Protein AF-X1MR10-F1 (afdb_monomer_lite)

Organism: NCBI:txid412755

pLDDT: mean 91.58, std 6.05, range [58.53, 97.0]

Secondary structure (DSSP, 8-state):
-HHHHHHHHHHHTT--B-TTSBBSSGGGG-SSPPPHHHHHHHHHSSS-SS--TTPPPGGGBTT-HHHHHHHHHGGGGGS-HHHHHHHTTPPTT--EEEEEEE---TT-SSPPEEEEEEE---

Structure (mmCIF, N/CA/C/O backbone):
data_AF-X1MR10-F1
#
_entry.id   AF-X1MR10-F1
#
loop_
_atom_site.group_PDB
_atom_site.id
_atom_site.type_symbol
_atom_site.label_atom_id
_atom_site.label_alt_id
_atom_site.label_comp_id
_atom_site.label_asym_id
_atom_site.label_entity_id
_atom_site.label_seq_id
_atom_site.pdbx_PDB_ins_code
_atom_site.Cartn_x
_atom_site.Cartn_y
_atom_site.Cartn_z
_atom_site.occupancy
_atom_site.B_iso_or_equiv
_atom_site.auth_seq_id
_atom_site.auth_comp_id
_atom_site.auth_asym_id
_atom_site.auth_atom_id
_atom_site.pdbx_PDB_model_num
ATOM 1 N N . LEU A 1 1 ? 10.506 -18.224 -5.708 1.00 69.88 1 LEU A N 1
ATOM 2 C CA . LEU A 1 1 ? 10.501 -17.021 -4.846 1.00 69.88 1 LEU A CA 1
ATOM 3 C C . LEU A 1 1 ? 9.683 -15.935 -5.533 1.00 69.88 1 LEU A C 1
ATOM 5 O O . LEU A 1 1 ? 9.766 -15.835 -6.750 1.00 69.88 1 LEU A O 1
ATOM 9 N N . ILE A 1 2 ? 8.889 -15.175 -4.782 1.00 81.06 2 ILE A N 1
ATOM 10 C CA . ILE A 1 2 ? 7.803 -14.278 -5.229 1.00 81.06 2 ILE A CA 1
ATOM 11 C C . ILE A 1 2 ? 8.062 -13.464 -6.512 1.00 81.06 2 ILE A C 1
ATOM 13 O O . ILE A 1 2 ? 7.175 -13.364 -7.353 1.00 81.06 2 ILE A O 1
ATOM 17 N N . CYS A 1 3 ? 9.291 -12.987 -6.734 1.00 85.69 3 CYS A N 1
ATOM 18 C CA . CYS A 1 3 ? 9.673 -12.236 -7.933 1.00 85.69 3 CYS A CA 1
ATOM 19 C C . CYS A 1 3 ? 9.360 -12.988 -9.243 1.00 85.69 3 CYS A C 1
ATOM 21 O O . CYS A 1 3 ? 8.790 -12.409 -10.164 1.00 85.69 3 CYS A O 1
ATOM 23 N N . ASN A 1 4 ? 9.628 -14.298 -9.313 1.00 90.38 4 ASN A N 1
ATOM 24 C CA . ASN A 1 4 ? 9.348 -15.086 -10.520 1.00 90.38 4 ASN A CA 1
ATOM 25 C C . ASN A 1 4 ? 7.841 -15.220 -10.783 1.00 90.38 4 ASN A C 1
ATOM 27 O O . ASN A 1 4 ? 7.416 -15.211 -11.935 1.00 90.38 4 ASN A O 1
ATOM 31 N N . GLN A 1 5 ? 7.038 -15.340 -9.722 1.00 91.69 5 GLN A N 1
ATOM 32 C CA . GLN A 1 5 ? 5.580 -15.444 -9.832 1.00 91.69 5 GLN A CA 1
ATOM 33 C C . GLN A 1 5 ? 4.976 -14.105 -10.261 1.00 91.69 5 GLN A C 1
ATOM 35 O O . GLN A 1 5 ? 4.144 -14.083 -11.162 1.00 91.69 5 GLN A O 1
ATOM 40 N N . GLN A 1 6 ? 5.464 -12.993 -9.704 1.00 92.62 6 GLN A N 1
ATOM 41 C CA . GLN A 1 6 ? 5.031 -11.649 -10.090 1.00 92.62 6 GLN A CA 1
ATOM 42 C C . GLN A 1 6 ? 5.411 -11.315 -11.539 1.00 92.62 6 GLN A C 1
ATOM 44 O O . GLN A 1 6 ? 4.595 -10.797 -12.295 1.00 92.62 6 GLN A O 1
ATOM 49 N N . GLN A 1 7 ? 6.607 -11.702 -11.993 1.00 94.25 7 GLN A N 1
ATOM 50 C CA . GLN A 1 7 ? 6.983 -11.567 -13.405 1.00 94.25 7 GLN A CA 1
ATOM 51 C C . GLN A 1 7 ? 6.136 -12.446 -14.334 1.00 94.25 7 G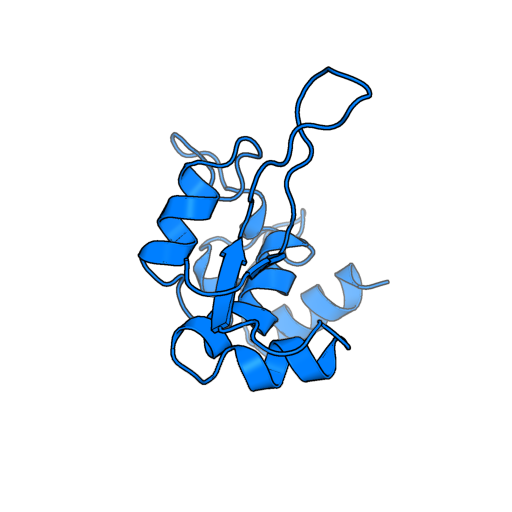LN A C 1
ATOM 53 O O . GLN A 1 7 ? 5.788 -12.013 -15.432 1.00 94.25 7 GLN A O 1
ATOM 58 N N . ALA A 1 8 ? 5.811 -13.676 -13.925 1.00 94.12 8 ALA A N 1
ATOM 59 C CA . ALA A 1 8 ? 4.941 -14.556 -14.702 1.00 94.12 8 ALA A CA 1
ATOM 60 C C . ALA A 1 8 ? 3.521 -13.981 -14.818 1.00 94.12 8 ALA A C 1
ATOM 62 O O . ALA A 1 8 ? 2.982 -13.924 -15.922 1.00 94.12 8 ALA A O 1
ATOM 63 N N . TRP A 1 9 ? 2.962 -13.483 -13.712 1.00 92.88 9 TRP A N 1
ATOM 64 C CA . TRP A 1 9 ? 1.685 -12.769 -13.688 1.00 92.88 9 TRP A CA 1
ATOM 65 C C . TRP A 1 9 ? 1.701 -11.548 -14.616 1.00 92.88 9 TRP A C 1
ATOM 67 O O . TRP A 1 9 ? 0.823 -11.420 -15.471 1.00 92.88 9 TRP A O 1
ATOM 77 N N . ALA A 1 10 ? 2.732 -10.702 -14.523 1.00 95.06 10 ALA A N 1
ATOM 78 C CA . ALA A 1 10 ? 2.865 -9.519 -15.368 1.00 95.06 10 ALA A CA 1
ATOM 79 C C . ALA A 1 10 ? 2.887 -9.894 -16.859 1.00 95.06 10 ALA A C 1
ATOM 81 O O . ALA A 1 10 ? 2.145 -9.324 -17.658 1.00 95.06 10 ALA A O 1
ATOM 82 N N . ARG A 1 11 ? 3.660 -10.924 -17.234 1.00 95.94 11 ARG A N 1
ATOM 83 C CA . ARG A 1 11 ? 3.700 -11.443 -18.613 1.00 95.94 11 ARG A CA 1
ATOM 84 C C . ARG A 1 11 ? 2.343 -11.973 -19.071 1.00 95.94 11 ARG A C 1
ATOM 86 O O . ARG A 1 11 ? 1.926 -11.657 -20.180 1.00 95.94 11 ARG A O 1
ATOM 93 N N . GLN A 1 12 ? 1.643 -12.733 -18.227 1.00 96.00 12 GLN A N 1
ATOM 94 C CA . GLN A 1 12 ? 0.310 -13.263 -18.534 1.00 96.00 12 GLN A CA 1
ATOM 95 C C . GLN A 1 12 ? -0.716 -12.145 -18.772 1.00 96.00 12 GLN A C 1
ATOM 97 O O . GLN A 1 12 ? -1.607 -12.288 -19.604 1.00 96.00 12 GLN A O 1
ATOM 102 N N . ARG A 1 13 ? -0.585 -11.026 -18.054 1.00 93.75 13 ARG A N 1
ATOM 103 C CA . ARG A 1 13 ? -1.453 -9.847 -18.168 1.00 93.75 13 ARG A CA 1
ATOM 104 C C . ARG A 1 13 ? -1.019 -8.859 -19.257 1.00 93.75 13 ARG A C 1
ATOM 106 O O . ARG A 1 13 ? -1.708 -7.868 -19.467 1.00 93.75 13 ARG A O 1
ATOM 113 N N . GLY A 1 14 ? 0.100 -9.103 -19.943 1.00 96.06 14 GLY A N 1
ATOM 114 C CA . GLY A 1 14 ? 0.652 -8.175 -20.937 1.00 96.06 14 GLY A CA 1
ATOM 115 C C . GLY A 1 14 ? 1.267 -6.902 -20.338 1.00 96.06 14 GLY A C 1
ATOM 116 O O . GLY A 1 14 ? 1.490 -5.932 -21.062 1.00 96.06 14 GLY A O 1
ATOM 117 N N . ILE A 1 15 ? 1.561 -6.898 -19.035 1.00 96.50 15 ILE A N 1
ATOM 118 C CA . ILE A 1 15 ? 2.200 -5.785 -18.331 1.00 96.50 15 ILE A CA 1
ATOM 119 C C . ILE A 1 15 ? 3.685 -5.740 -18.697 1.00 96.50 15 ILE A C 1
ATOM 121 O O . ILE A 1 15 ? 4.414 -6.729 -18.569 1.00 96.50 15 ILE A O 1
ATOM 125 N N . LYS A 1 16 ? 4.149 -4.570 -19.145 1.00 97.00 16 LYS A N 1
ATOM 126 C CA . LYS A 1 16 ? 5.551 -4.343 -19.509 1.00 97.00 16 LYS A CA 1
ATOM 127 C C . LYS A 1 16 ? 6.355 -3.880 -18.295 1.00 97.00 16 LYS A C 1
ATOM 129 O O . LYS A 1 16 ? 5.910 -3.025 -17.535 1.00 97.00 16 LYS A O 1
ATOM 134 N N . PHE A 1 17 ? 7.571 -4.400 -18.162 1.00 96.38 17 PHE A N 1
ATOM 135 C CA . PHE A 1 17 ? 8.510 -4.030 -17.106 1.00 96.38 17 PHE A CA 1
ATOM 136 C C . PHE A 1 17 ? 9.957 -4.067 -17.613 1.00 96.38 17 PHE A C 1
ATOM 138 O O . PHE A 1 17 ? 10.256 -4.698 -18.629 1.00 96.38 17 PHE A O 1
ATOM 145 N N . ASP A 1 18 ? 10.855 -3.364 -16.925 1.00 95.25 18 ASP A N 1
ATOM 146 C CA . ASP A 1 18 ? 12.271 -3.277 -17.280 1.00 95.25 18 ASP A CA 1
ATOM 147 C C . ASP A 1 18 ? 13.093 -4.489 -16.793 1.00 95.25 18 ASP A C 1
ATOM 149 O O . ASP A 1 18 ? 12.605 -5.385 -16.104 1.00 95.25 18 ASP A O 1
ATOM 153 N N . LYS A 1 19 ? 14.397 -4.498 -17.095 1.00 93.12 19 LYS A N 1
ATOM 154 C CA . LYS A 1 19 ? 15.326 -5.556 -16.652 1.00 93.12 19 LYS A CA 1
ATOM 155 C C . LYS A 1 19 ? 15.423 -5.728 -15.127 1.00 93.12 19 LYS A C 1
ATOM 157 O O . LYS A 1 19 ? 15.876 -6.771 -14.671 1.00 93.12 19 LYS A O 1
ATOM 162 N N . ASN A 1 20 ? 15.031 -4.715 -14.354 1.00 91.44 20 ASN A N 1
ATOM 163 C CA . ASN A 1 20 ? 15.052 -4.728 -12.893 1.00 91.44 20 ASN A CA 1
ATOM 164 C C . ASN A 1 20 ? 13.686 -5.126 -12.301 1.00 91.44 20 ASN A C 1
ATOM 166 O O . ASN A 1 20 ? 13.535 -5.143 -11.082 1.00 91.44 20 ASN A O 1
ATOM 170 N N . GLY A 1 21 ? 12.690 -5.429 -13.141 1.00 93.56 21 GLY A N 1
ATOM 171 C CA . GLY A 1 21 ? 11.348 -5.799 -12.701 1.00 93.56 21 GLY A CA 1
ATOM 172 C C . GLY A 1 21 ? 10.466 -4.613 -12.320 1.00 93.56 21 GLY A C 1
ATOM 173 O O . GLY A 1 21 ? 9.553 -4.801 -11.524 1.00 93.56 21 GLY A O 1
ATOM 174 N N . TYR A 1 22 ? 10.735 -3.413 -12.840 1.00 95.75 22 TYR A N 1
ATOM 175 C CA . TYR A 1 22 ? 9.909 -2.227 -12.609 1.00 95.75 22 TYR A CA 1
ATOM 176 C C . TYR A 1 22 ? 8.959 -1.979 -13.776 1.00 95.75 22 TYR A C 1
ATOM 178 O O . TYR A 1 22 ? 9.395 -1.948 -14.928 1.00 95.75 22 TYR A O 1
ATOM 186 N N . THR A 1 23 ? 7.685 -1.747 -13.482 1.00 96.12 23 THR A N 1
ATOM 187 C CA . THR A 1 23 ? 6.693 -1.303 -14.461 1.00 96.12 23 THR A CA 1
ATOM 188 C C . THR A 1 23 ? 6.926 0.153 -14.872 1.00 96.12 23 THR A C 1
ATOM 190 O O . THR A 1 23 ? 7.522 0.948 -14.137 1.00 96.12 23 THR A O 1
ATOM 193 N N . PHE A 1 24 ? 6.455 0.523 -16.064 1.00 93.69 24 PHE A N 1
ATOM 194 C CA . PHE A 1 24 ? 6.606 1.890 -16.581 1.00 93.69 24 PHE A CA 1
ATOM 195 C C . PHE A 1 24 ? 5.595 2.865 -15.969 1.00 93.69 24 PHE A C 1
ATOM 197 O O . PHE A 1 24 ? 5.919 4.038 -15.795 1.00 93.69 24 PHE A O 1
ATOM 204 N N . SER A 1 25 ? 4.413 2.375 -15.590 1.00 93.38 25 SER A N 1
ATOM 205 C CA . SER A 1 25 ? 3.430 3.098 -14.785 1.00 93.38 25 SER A CA 1
ATOM 206 C C . SER A 1 25 ? 3.202 2.388 -13.453 1.00 93.38 25 SER A C 1
ATOM 208 O O . SER A 1 25 ? 3.191 1.159 -13.394 1.00 93.38 25 SER A O 1
ATOM 210 N N . LEU A 1 26 ? 2.966 3.150 -12.381 1.00 94.38 26 LEU A N 1
ATOM 211 C CA . LEU A 1 26 ? 2.553 2.591 -11.090 1.00 94.38 26 LEU A CA 1
ATOM 212 C C . LEU A 1 26 ? 1.285 1.741 -11.229 1.00 94.38 26 LEU A C 1
ATOM 214 O O . LEU A 1 26 ? 1.239 0.629 -10.717 1.00 94.38 26 LEU A O 1
ATOM 218 N N . ASN A 1 27 ? 0.296 2.225 -11.984 1.00 95.12 27 ASN A N 1
ATOM 219 C CA . ASN A 1 27 ? -0.979 1.526 -12.155 1.00 95.12 27 ASN A CA 1
ATOM 220 C C . ASN A 1 27 ? -0.832 0.173 -12.860 1.00 95.12 27 ASN A C 1
ATOM 222 O O . ASN A 1 27 ? -1.690 -0.680 -12.690 1.00 95.12 27 ASN A O 1
ATOM 226 N N . ASP A 1 28 ? 0.253 -0.053 -13.605 1.00 95.50 28 ASP A N 1
ATOM 227 C CA . ASP A 1 28 ? 0.508 -1.361 -14.213 1.00 95.50 28 ASP A CA 1
ATOM 228 C C . ASP A 1 28 ? 0.850 -2.428 -13.158 1.00 95.50 28 ASP A C 1
ATOM 230 O O . ASP A 1 28 ? 0.703 -3.616 -13.424 1.00 95.50 28 ASP A O 1
ATOM 234 N N . ASN A 1 29 ? 1.324 -2.028 -11.973 1.00 95.94 29 ASN A N 1
ATOM 235 C CA . ASN A 1 29 ? 1.636 -2.939 -10.869 1.00 95.94 29 ASN A CA 1
ATOM 236 C C . ASN A 1 29 ? 0.503 -3.039 -9.832 1.00 95.94 29 ASN A C 1
ATOM 238 O O . ASN A 1 29 ? 0.614 -3.783 -8.855 1.00 95.94 29 ASN A O 1
ATOM 242 N N . LEU A 1 30 ? -0.580 -2.280 -10.019 1.00 94.75 30 LEU A N 1
ATOM 243 C CA . LEU A 1 30 ? -1.700 -2.237 -9.090 1.00 94.75 30 LEU A CA 1
ATOM 244 C C . LEU A 1 30 ? -2.946 -2.885 -9.690 1.00 94.75 30 LEU A C 1
ATOM 246 O O . LEU A 1 30 ? -3.258 -2.710 -10.864 1.00 94.75 30 LEU A O 1
ATOM 250 N N . PHE A 1 31 ? -3.687 -3.614 -8.862 1.00 92.56 31 PHE A N 1
ATOM 251 C CA . PHE A 1 31 ? -4.968 -4.197 -9.247 1.00 92.56 31 PHE A CA 1
ATOM 252 C C . PHE A 1 31 ? -6.037 -3.113 -9.456 1.00 92.56 31 PHE A C 1
ATOM 254 O O . PHE A 1 31 ? -6.821 -3.187 -10.399 1.00 92.56 31 PHE A O 1
ATOM 261 N N . LEU A 1 32 ? -6.027 -2.087 -8.600 1.00 94.00 32 LEU A N 1
ATOM 262 C CA . LEU A 1 32 ? -6.828 -0.869 -8.715 1.00 94.00 32 LEU A CA 1
ATOM 263 C C . LEU A 1 32 ? -5.920 0.353 -8.512 1.00 94.00 32 LEU A C 1
ATOM 265 O O . LEU A 1 32 ? -4.980 0.269 -7.713 1.00 94.00 32 LEU A O 1
ATOM 269 N N . PRO A 1 33 ? -6.183 1.489 -9.188 1.00 95.69 33 PRO A N 1
ATOM 270 C CA . PRO A 1 33 ? -5.477 2.734 -8.905 1.00 95.69 33 PRO A CA 1
ATOM 271 C C . PRO A 1 33 ? -5.576 3.095 -7.422 1.00 95.69 33 PRO A C 1
ATOM 273 O O . PRO A 1 33 ? -6.625 2.885 -6.814 1.00 95.69 33 PRO A O 1
ATOM 276 N N . LEU A 1 34 ? -4.507 3.672 -6.867 1.00 96.38 34 LEU A N 1
ATOM 277 C CA . LEU A 1 34 ? -4.496 4.107 -5.471 1.00 96.38 34 LEU A CA 1
ATOM 278 C C . LEU A 1 34 ? -5.657 5.053 -5.170 1.00 96.38 34 LEU A C 1
ATOM 280 O O . LEU A 1 34 ? -5.812 6.088 -5.830 1.00 96.38 34 LEU A O 1
ATOM 284 N N . LEU A 1 35 ? -6.401 4.728 -4.116 1.00 96.50 35 LEU A N 1
ATOM 285 C CA . LEU A 1 35 ? -7.365 5.642 -3.519 1.00 96.50 35 LEU A CA 1
ATOM 286 C C . LEU A 1 35 ? -6.673 6.941 -3.063 1.00 96.50 35 LEU A C 1
ATOM 288 O O . LEU A 1 35 ? -5.521 6.893 -2.615 1.00 96.50 35 LEU A O 1
ATOM 292 N N .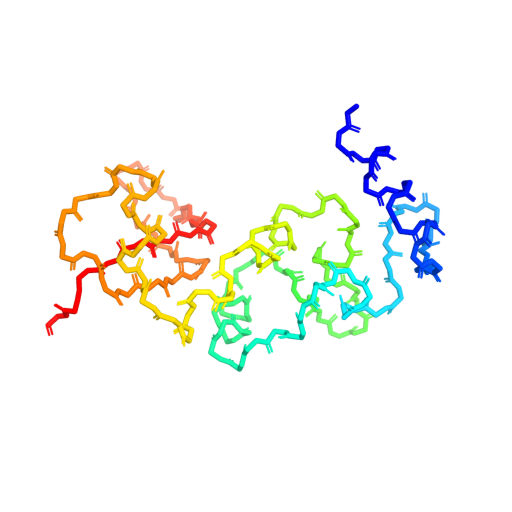 PRO A 1 36 ? -7.329 8.112 -3.174 1.00 95.56 36 PRO A N 1
ATOM 293 C CA . PRO A 1 36 ? -6.722 9.393 -2.811 1.00 95.56 36 PRO A CA 1
ATOM 294 C C . PRO A 1 36 ? -6.177 9.453 -1.377 1.00 95.56 36 PRO A C 1
ATOM 296 O O . PRO A 1 36 ? -5.119 10.037 -1.152 1.00 95.56 36 PRO A O 1
ATOM 299 N N . GLU A 1 37 ? -6.885 8.870 -0.417 1.00 93.75 37 GLU A N 1
ATOM 300 C CA . GLU A 1 37 ? -6.517 8.790 0.996 1.00 93.75 37 GLU A CA 1
ATOM 301 C C . GLU A 1 37 ? -5.299 7.887 1.220 1.00 93.75 37 GLU A C 1
ATOM 303 O O . GLU A 1 37 ? -4.301 8.350 1.767 1.00 93.75 37 GLU A O 1
ATOM 308 N N . VAL A 1 38 ? -5.304 6.676 0.660 1.00 95.12 38 VAL A N 1
ATOM 309 C CA . VAL A 1 38 ? -4.166 5.743 0.717 1.00 95.12 38 VAL A CA 1
ATOM 310 C C . VAL A 1 38 ? -2.935 6.361 0.052 1.00 95.12 38 VAL A C 1
ATOM 312 O O . VAL A 1 38 ? -1.823 6.302 0.572 1.00 95.12 38 VAL A O 1
ATOM 315 N N . LYS A 1 39 ? -3.120 7.042 -1.085 1.00 95.19 39 LYS A N 1
ATOM 316 C CA . LYS A 1 39 ? -2.035 7.757 -1.761 1.00 95.19 39 LYS A CA 1
ATOM 317 C C . LYS A 1 39 ? -1.403 8.813 -0.854 1.00 95.19 39 LYS A C 1
ATOM 319 O O . LYS A 1 39 ? -0.180 8.916 -0.842 1.00 95.19 39 LYS A O 1
ATOM 324 N N . LYS A 1 40 ? -2.198 9.590 -0.110 1.00 93.81 40 LYS A N 1
ATOM 325 C CA . LYS A 1 40 ? -1.671 10.612 0.813 1.00 93.81 40 LYS A CA 1
ATOM 326 C C . LYS A 1 40 ? -0.810 9.991 1.909 1.00 93.81 40 LYS A C 1
ATOM 328 O O . LYS A 1 40 ? 0.224 10.563 2.239 1.00 93.81 40 LYS A O 1
ATOM 333 N N . GLU A 1 41 ? -1.194 8.829 2.425 1.00 93.88 41 GLU A N 1
ATOM 334 C CA . GLU A 1 41 ? -0.424 8.119 3.450 1.00 93.88 41 GLU A CA 1
ATOM 335 C C . GLU A 1 41 ? 0.948 7.693 2.920 1.00 93.88 41 GLU A C 1
ATOM 337 O O . GLU A 1 41 ? 1.965 8.085 3.494 1.00 93.88 41 GLU A O 1
ATOM 342 N N . PHE A 1 42 ? 1.005 7.055 1.747 1.00 93.31 42 PHE A N 1
ATOM 343 C CA . PHE A 1 42 ? 2.276 6.718 1.090 1.00 93.31 42 PHE A CA 1
ATOM 344 C C . PHE A 1 42 ? 3.113 7.952 0.710 1.00 93.31 42 PHE A C 1
ATOM 346 O O . PHE A 1 42 ? 4.337 7.904 0.776 1.00 93.31 42 PHE A O 1
ATOM 353 N N . GLN A 1 43 ? 2.486 9.074 0.333 1.00 90.81 43 GLN A N 1
ATOM 354 C CA . GLN A 1 43 ? 3.198 10.338 0.074 1.00 90.81 43 GLN A CA 1
ATOM 355 C C . GLN A 1 43 ? 3.780 10.961 1.348 1.00 90.81 43 GLN A C 1
ATOM 357 O O . GLN A 1 43 ? 4.807 11.632 1.285 1.00 90.81 43 GLN A O 1
ATOM 362 N N . SER A 1 44 ? 3.108 10.780 2.487 1.00 86.00 44 SER A N 1
ATOM 363 C CA . SER A 1 44 ? 3.582 11.247 3.793 1.00 86.00 44 SER A CA 1
ATOM 364 C C . SER A 1 44 ? 4.649 10.331 4.404 1.00 86.00 44 SER A C 1
ATOM 366 O O . SER A 1 44 ? 5.405 10.755 5.283 1.00 86.00 44 SER A O 1
ATOM 368 N N . GLY A 1 45 ? 4.723 9.088 3.916 1.00 80.94 45 GLY A N 1
ATOM 369 C CA . GLY A 1 45 ? 5.760 8.120 4.238 1.00 80.94 45 GLY A CA 1
ATOM 370 C C . GLY A 1 45 ? 7.155 8.587 3.815 1.00 80.94 45 GLY A C 1
ATOM 371 O O . GLY A 1 45 ? 7.332 9.486 2.993 1.00 80.94 45 GLY A O 1
ATOM 372 N N . LYS A 1 46 ? 8.187 7.976 4.404 1.00 76.25 46 LYS A N 1
ATOM 373 C CA . LYS A 1 46 ? 9.594 8.342 4.151 1.00 76.25 46 LYS A CA 1
ATOM 374 C C . LYS A 1 46 ? 10.307 7.405 3.182 1.00 76.25 46 LYS A C 1
ATOM 376 O O . LYS A 1 46 ? 11.498 7.590 2.935 1.00 76.25 46 LYS A O 1
ATOM 381 N N . GLY A 1 47 ? 9.633 6.378 2.680 1.00 76.69 47 GLY A N 1
ATOM 382 C CA . GLY A 1 47 ? 10.288 5.307 1.949 1.00 76.69 47 GLY A CA 1
ATOM 383 C C . GLY A 1 47 ? 10.323 5.488 0.427 1.00 76.69 47 GLY A C 1
ATOM 384 O O . GLY A 1 47 ? 10.856 4.609 -0.250 1.00 76.69 47 GLY A O 1
ATOM 385 N N . ASP A 1 48 ? 9.885 6.630 -0.117 1.00 84.19 48 ASP A N 1
ATOM 386 C CA . ASP A 1 48 ? 9.900 6.926 -1.564 1.00 84.19 48 ASP A CA 1
ATOM 387 C C . ASP A 1 48 ? 9.094 5.888 -2.380 1.00 84.19 48 ASP A C 1
ATOM 389 O O . ASP A 1 48 ? 9.418 5.528 -3.516 1.00 84.19 48 ASP A O 1
ATOM 393 N N . GLU A 1 49 ? 8.018 5.369 -1.779 1.00 88.81 49 GLU A N 1
ATOM 394 C CA . GLU A 1 49 ? 7.145 4.335 -2.341 1.00 88.81 49 GLU A CA 1
ATOM 395 C C . GLU A 1 49 ? 6.555 4.765 -3.685 1.00 88.81 49 GLU A C 1
ATOM 397 O O . GLU A 1 49 ? 6.479 3.961 -4.618 1.00 88.81 49 GLU A O 1
ATOM 402 N N . LEU A 1 50 ? 6.209 6.049 -3.805 1.00 90.88 50 LEU A N 1
ATOM 403 C CA . LEU A 1 50 ? 5.606 6.647 -4.997 1.00 90.88 50 LEU A CA 1
ATOM 404 C C . LEU A 1 50 ? 6.607 7.380 -5.898 1.00 90.88 50 LEU A C 1
ATOM 406 O O . LEU A 1 50 ? 6.239 7.774 -7.005 1.00 90.88 50 LEU A O 1
ATOM 410 N N . GLY A 1 51 ? 7.864 7.506 -5.468 1.00 88.06 51 GLY A N 1
ATOM 411 C CA . GLY A 1 51 ? 8.892 8.238 -6.197 1.00 88.06 51 GLY A CA 1
ATOM 412 C C . GLY A 1 51 ? 8.726 9.756 -6.106 1.00 88.06 51 GLY A C 1
ATOM 413 O O . GLY A 1 51 ? 7.738 10.288 -5.594 1.00 88.06 51 GLY A O 1
ATOM 414 N N . SER A 1 52 ? 9.707 10.464 -6.655 1.00 83.00 52 SER A N 1
ATOM 415 C CA . SER A 1 52 ? 9.772 11.927 -6.705 1.00 83.00 52 SER A CA 1
ATOM 416 C C . SER A 1 52 ? 10.582 12.383 -7.923 1.00 83.00 52 SER A C 1
ATOM 418 O O . SER A 1 52 ? 11.469 11.667 -8.383 1.00 83.00 52 SER A O 1
ATOM 420 N N . ASP A 1 53 ? 10.275 13.562 -8.474 1.00 77.31 53 ASP A N 1
ATOM 421 C CA . ASP A 1 53 ? 11.103 14.270 -9.468 1.00 77.31 53 ASP A CA 1
ATOM 422 C C . ASP A 1 53 ? 11.651 13.402 -10.619 1.00 77.31 53 ASP A C 1
ATOM 424 O O . ASP A 1 53 ? 12.853 13.338 -10.885 1.00 77.31 53 ASP A O 1
ATOM 428 N N . GLY A 1 54 ? 10.758 12.683 -11.307 1.00 71.56 54 GLY A N 1
ATOM 429 C CA . GLY A 1 54 ? 11.116 11.832 -12.449 1.00 71.56 54 GLY A CA 1
ATOM 430 C C . GLY A 1 54 ? 11.811 10.515 -12.076 1.00 71.56 54 GLY A C 1
ATOM 431 O O . GLY A 1 54 ? 12.125 9.722 -12.966 1.00 71.56 54 GLY A O 1
ATOM 432 N N . LYS A 1 55 ? 12.018 10.239 -10.783 1.00 84.00 55 LYS A N 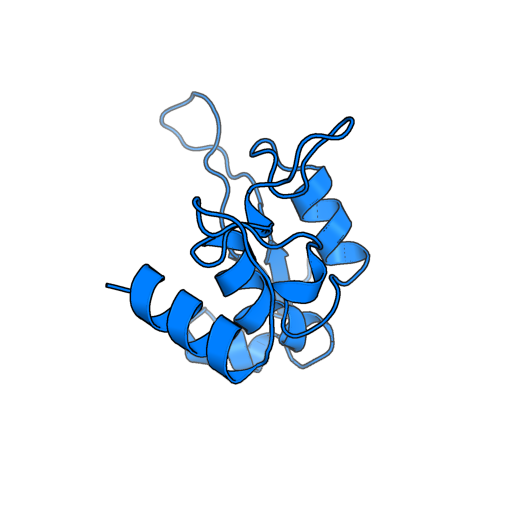1
ATOM 433 C CA . LYS A 1 55 ? 12.424 8.924 -10.282 1.00 84.00 55 LYS A CA 1
ATOM 434 C C . LYS A 1 55 ? 11.194 8.063 -10.028 1.00 84.00 55 LYS A C 1
ATOM 436 O O . LYS A 1 55 ? 10.208 8.503 -9.444 1.00 84.00 55 LYS A O 1
ATOM 441 N N . ARG A 1 56 ? 11.282 6.808 -10.464 1.00 89.12 56 ARG A N 1
ATOM 442 C CA . ARG A 1 56 ? 10.260 5.790 -10.212 1.00 89.12 56 ARG A CA 1
ATOM 443 C C . ARG A 1 56 ? 10.217 5.416 -8.732 1.00 89.12 56 ARG A C 1
ATOM 445 O O . ARG A 1 56 ? 11.270 5.223 -8.126 1.00 89.12 56 ARG A O 1
ATOM 452 N N . GLY A 1 57 ? 9.012 5.259 -8.198 1.00 93.44 57 GLY A N 1
ATOM 453 C CA . GLY A 1 57 ? 8.805 4.806 -6.827 1.00 93.44 57 GLY A CA 1
ATOM 454 C C . GLY A 1 57 ? 9.061 3.315 -6.651 1.00 93.44 57 GLY A C 1
ATOM 455 O O . GLY A 1 57 ? 8.999 2.535 -7.610 1.00 93.44 57 GLY A O 1
ATOM 456 N N . LYS A 1 58 ? 9.308 2.889 -5.409 1.00 93.69 58 LYS A N 1
ATOM 457 C CA . LYS A 1 58 ? 9.478 1.462 -5.086 1.00 93.69 58 LYS A CA 1
ATOM 458 C C . LYS A 1 58 ? 8.251 0.630 -5.451 1.00 93.69 58 LYS A C 1
ATOM 460 O O . LYS A 1 58 ? 8.417 -0.515 -5.860 1.00 93.69 58 LYS A O 1
ATOM 465 N N . MET A 1 59 ? 7.044 1.197 -5.377 1.00 95.56 59 MET A N 1
ATOM 466 C CA . MET A 1 59 ? 5.799 0.506 -5.737 1.00 95.56 59 MET A CA 1
ATOM 467 C C . MET A 1 59 ? 5.702 0.128 -7.217 1.00 95.56 59 MET A C 1
ATOM 469 O O . MET A 1 59 ? 4.857 -0.685 -7.574 1.00 95.56 59 MET A O 1
ATOM 473 N N . GLN A 1 60 ? 6.564 0.656 -8.088 1.00 96.19 60 GLN A N 1
ATOM 474 C CA . GLN A 1 60 ? 6.641 0.200 -9.478 1.00 96.19 60 GLN A CA 1
ATOM 475 C C . GLN A 1 60 ? 7.389 -1.133 -9.625 1.00 96.19 60 GLN A C 1
ATOM 477 O O . GLN A 1 60 ? 7.298 -1.765 -10.674 1.00 96.19 60 GLN A O 1
ATOM 482 N N . ALA A 1 61 ? 8.133 -1.588 -8.613 1.00 95.69 61 ALA A N 1
ATOM 483 C CA . ALA A 1 61 ? 8.749 -2.908 -8.647 1.00 95.69 61 ALA A CA 1
ATOM 484 C C . ALA A 1 61 ? 7.680 -3.998 -8.487 1.00 95.69 61 ALA A C 1
ATOM 486 O O . ALA A 1 61 ? 6.957 -4.018 -7.495 1.00 95.69 61 ALA A O 1
ATOM 487 N N . LEU A 1 62 ? 7.648 -4.975 -9.396 1.00 95.31 62 LEU A N 1
ATOM 488 C CA . LEU A 1 62 ? 6.707 -6.106 -9.359 1.00 95.31 62 LEU A CA 1
ATOM 489 C C . LEU A 1 62 ? 6.734 -6.896 -8.035 1.00 95.31 62 LEU A C 1
ATOM 491 O O . LEU A 1 62 ? 5.770 -7.559 -7.678 1.00 95.31 62 LEU A O 1
ATOM 495 N N . HIS A 1 63 ? 7.852 -6.855 -7.310 1.00 92.81 63 HIS A N 1
ATOM 496 C CA . HIS A 1 63 ? 8.039 -7.526 -6.020 1.00 92.81 63 HIS A CA 1
ATOM 497 C C . HIS A 1 63 ? 7.953 -6.566 -4.821 1.00 92.81 63 HIS A C 1
ATOM 499 O O . HIS A 1 63 ? 8.373 -6.930 -3.724 1.00 92.81 63 HIS A O 1
ATOM 505 N N . SER A 1 64 ? 7.463 -5.340 -5.024 1.00 94.00 64 SER A N 1
ATOM 506 C CA . SER A 1 64 ? 7.281 -4.349 -3.963 1.00 94.00 64 SER A CA 1
ATOM 507 C C . SER A 1 64 ? 6.296 -4.857 -2.914 1.00 94.00 64 SER A C 1
ATOM 509 O O . SER A 1 64 ? 5.154 -5.172 -3.243 1.00 94.00 64 SER A O 1
ATOM 511 N N . SER A 1 65 ? 6.722 -4.888 -1.648 1.00 92.38 65 SER A N 1
ATOM 512 C CA . SER A 1 65 ? 5.841 -5.195 -0.517 1.00 92.38 65 SER A CA 1
ATOM 513 C C . SER A 1 65 ? 4.673 -4.216 -0.450 1.00 92.38 65 SER A C 1
ATOM 515 O O . SER A 1 65 ? 3.532 -4.653 -0.379 1.00 92.38 65 SER A O 1
ATOM 517 N N . SER A 1 66 ? 4.932 -2.916 -0.598 1.00 94.19 66 SER A N 1
ATOM 518 C CA . SER A 1 66 ? 3.901 -1.874 -0.582 1.00 94.19 66 SER A CA 1
ATOM 519 C C . SER A 1 66 ? 2.869 -2.056 -1.704 1.00 94.19 66 SER A C 1
ATOM 521 O O . SER A 1 66 ? 1.671 -1.914 -1.469 1.00 94.19 66 SER A O 1
ATOM 523 N N . ALA A 1 67 ? 3.292 -2.441 -2.917 1.00 95.12 67 ALA A N 1
ATOM 524 C CA . ALA A 1 67 ? 2.349 -2.747 -3.999 1.00 95.12 67 ALA A CA 1
ATOM 525 C C . ALA A 1 67 ? 1.498 -3.992 -3.693 1.00 95.12 67 ALA A C 1
ATOM 527 O O . ALA A 1 67 ? 0.295 -3.994 -3.943 1.00 95.12 67 ALA A O 1
ATOM 528 N N . LEU A 1 68 ? 2.100 -5.039 -3.118 1.00 93.94 68 LEU A N 1
ATOM 529 C CA . LEU A 1 68 ? 1.377 -6.246 -2.703 1.00 93.94 68 LEU A CA 1
ATOM 530 C C . LEU A 1 68 ? 0.353 -5.945 -1.604 1.00 93.94 68 LEU A C 1
ATOM 532 O O . LEU A 1 68 ? -0.786 -6.393 -1.698 1.00 93.94 68 LEU A O 1
ATOM 536 N N . VAL A 1 69 ? 0.746 -5.155 -0.606 1.00 95.44 69 VAL A N 1
ATOM 537 C CA . VAL A 1 69 ? -0.116 -4.694 0.487 1.00 95.44 69 VAL A CA 1
ATOM 538 C C . VAL A 1 69 ? -1.317 -3.942 -0.077 1.00 95.44 69 VAL A C 1
ATOM 540 O O . VAL A 1 69 ? -2.460 -4.324 0.161 1.00 95.44 69 VAL A O 1
ATOM 543 N N . VAL A 1 70 ? -1.086 -2.937 -0.918 1.00 96.31 70 VAL A N 1
ATOM 544 C CA . VAL A 1 70 ? -2.162 -2.154 -1.538 1.00 96.31 70 VAL A CA 1
ATOM 545 C C . VAL A 1 70 ? -3.087 -3.024 -2.393 1.00 96.31 70 VAL A C 1
ATOM 547 O O . VAL A 1 70 ? -4.303 -2.850 -2.343 1.00 96.31 70 VAL A O 1
ATOM 550 N N . ASN A 1 71 ? -2.547 -3.995 -3.134 1.00 95.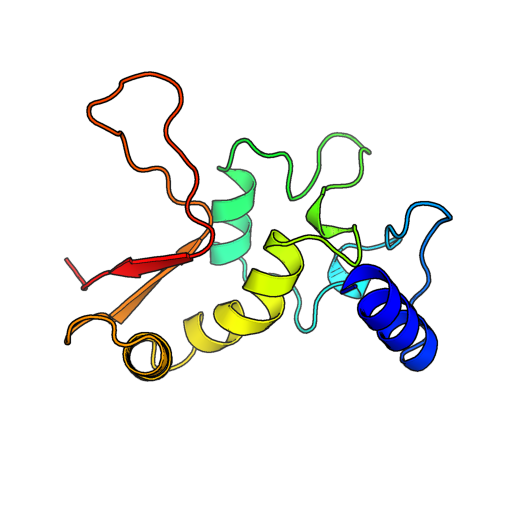25 71 ASN A N 1
ATOM 551 C CA . ASN A 1 71 ? -3.343 -4.903 -3.965 1.00 95.25 71 ASN A CA 1
ATOM 552 C C . ASN A 1 71 ? -4.273 -5.826 -3.167 1.00 95.25 71 ASN A C 1
ATOM 554 O O . ASN A 1 71 ? -5.247 -6.318 -3.732 1.00 95.25 71 ASN A O 1
ATOM 558 N N . VAL A 1 72 ? -3.995 -6.052 -1.881 1.00 94.62 72 VAL A N 1
ATOM 559 C CA . VAL A 1 72 ? -4.833 -6.871 -0.992 1.00 94.62 72 VAL A CA 1
ATOM 560 C C . VAL A 1 72 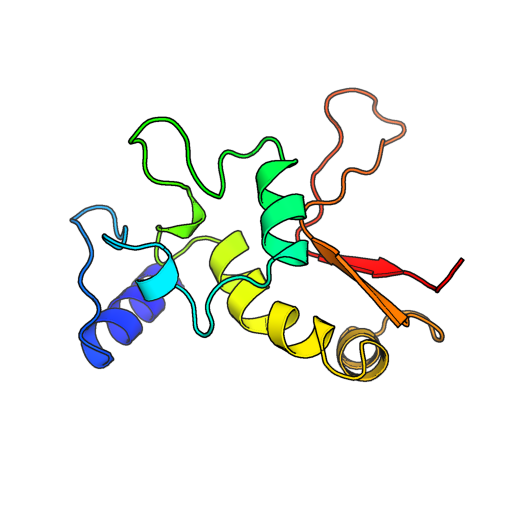? -5.762 -6.002 -0.147 1.00 94.62 72 VAL A C 1
ATOM 562 O O . VAL A 1 72 ? -6.956 -6.278 -0.055 1.00 94.62 72 VAL A O 1
ATOM 565 N N . PHE A 1 73 ? -5.224 -4.953 0.470 1.00 96.50 73 PHE A N 1
ATOM 566 C CA . PHE A 1 73 ? -5.884 -4.259 1.571 1.00 96.50 73 PHE A CA 1
ATOM 567 C C . PHE A 1 73 ? -6.681 -3.026 1.141 1.00 96.50 73 PHE A C 1
ATOM 569 O O . PHE A 1 73 ? -7.745 -2.787 1.706 1.00 96.50 73 PHE A O 1
ATOM 576 N N . GLN A 1 74 ? -6.254 -2.276 0.112 1.00 96.19 74 GLN A N 1
ATOM 577 C CA . GLN A 1 74 ? -6.928 -1.010 -0.238 1.00 96.19 74 GLN A CA 1
ATOM 578 C C . GLN A 1 74 ? -8.402 -1.209 -0.626 1.00 96.19 74 GLN A C 1
ATOM 580 O O . GLN A 1 74 ? -9.220 -0.314 -0.449 1.00 96.19 74 GLN A O 1
ATOM 585 N N . TYR A 1 75 ? -8.742 -2.385 -1.169 1.00 95.38 75 TYR A N 1
ATOM 586 C CA . TYR A 1 75 ? -10.112 -2.735 -1.543 1.00 95.38 75 TYR A CA 1
ATOM 587 C C . TYR A 1 75 ? -11.077 -2.579 -0.360 1.00 95.38 75 TYR A C 1
ATOM 589 O O . TYR A 1 75 ? -12.192 -2.092 -0.536 1.00 95.38 75 TYR A O 1
ATOM 597 N N . TRP A 1 76 ? -10.620 -2.931 0.842 1.00 95.50 76 TRP A N 1
ATOM 598 C CA . TRP A 1 76 ? -11.419 -2.954 2.062 1.00 95.50 76 TRP A CA 1
ATOM 599 C C . TRP A 1 76 ? -11.636 -1.579 2.693 1.00 95.50 76 TRP A C 1
ATOM 601 O O . TRP A 1 76 ? -12.516 -1.450 3.533 1.00 95.50 76 TRP A O 1
ATOM 611 N N . VAL A 1 77 ? -10.900 -0.547 2.265 1.00 92.81 77 VAL A N 1
ATOM 612 C CA . VAL A 1 77 ? -11.095 0.838 2.739 1.00 92.81 77 VAL A CA 1
ATOM 613 C C . VAL A 1 77 ? -12.521 1.326 2.460 1.00 92.81 77 VAL A C 1
ATOM 615 O O . VAL A 1 77 ? -13.098 2.047 3.264 1.00 92.81 77 VAL A O 1
ATOM 618 N N . ASN A 1 78 ? -13.112 0.894 1.341 1.00 91.75 78 ASN A N 1
ATOM 619 C CA . ASN A 1 78 ? -14.491 1.221 0.959 1.00 91.75 78 ASN A CA 1
ATOM 620 C C . ASN A 1 78 ? -15.492 0.092 1.271 1.00 91.75 78 ASN A C 1
ATOM 622 O O . ASN A 1 78 ? -16.606 0.099 0.748 1.00 91.75 78 ASN A O 1
ATOM 626 N N . GLN A 1 79 ? -15.084 -0.905 2.058 1.00 93.81 79 GLN A N 1
ATOM 627 C CA . GLN A 1 79 ? -15.926 -2.008 2.527 1.00 93.81 79 GLN A CA 1
ATOM 628 C C . GLN A 1 79 ? -15.988 -1.976 4.059 1.00 93.81 79 GLN A C 1
ATOM 630 O O . GLN A 1 79 ? -15.585 -0.998 4.689 1.00 93.81 79 GLN A O 1
ATOM 635 N N . ASP A 1 80 ? -16.480 -3.051 4.671 1.00 93.44 80 ASP A N 1
ATOM 636 C CA . ASP A 1 80 ? -16.353 -3.233 6.110 1.00 93.44 80 ASP A CA 1
ATOM 637 C C . ASP A 1 80 ? -14.921 -3.674 6.465 1.00 93.44 80 ASP A C 1
ATOM 639 O O . ASP A 1 80 ? -14.502 -4.803 6.202 1.00 93.44 80 ASP A O 1
ATOM 643 N N . VAL A 1 81 ? -14.145 -2.766 7.061 1.00 95.62 81 VAL A N 1
ATOM 644 C CA . VAL A 1 81 ? -12.776 -3.041 7.531 1.00 95.62 81 VAL A CA 1
ATOM 645 C C . VAL A 1 81 ? -12.750 -4.150 8.588 1.00 95.62 81 VAL A C 1
ATOM 647 O O . VAL A 1 81 ? -11.749 -4.862 8.705 1.00 95.62 81 VAL A O 1
ATOM 650 N N . SER A 1 82 ? -13.834 -4.335 9.346 1.00 95.00 82 SER A N 1
ATOM 651 C CA . SER A 1 82 ? -13.872 -5.342 10.405 1.00 95.00 82 SER A CA 1
ATOM 652 C C . SER A 1 82 ? -13.816 -6.773 9.862 1.00 95.00 82 SER A C 1
ATOM 654 O O . SER A 1 82 ? -13.262 -7.645 10.536 1.00 95.00 82 SER A O 1
ATOM 656 N N . ASP A 1 83 ? -14.277 -7.008 8.628 1.00 95.06 83 ASP A N 1
ATOM 657 C CA . ASP A 1 83 ? -14.215 -8.317 7.969 1.00 95.06 83 ASP A CA 1
ATOM 658 C C . ASP A 1 83 ? -12.764 -8.751 7.734 1.00 95.06 83 ASP A C 1
ATOM 660 O O . ASP A 1 83 ? -12.345 -9.838 8.145 1.00 95.06 83 ASP A O 1
ATOM 664 N N . ILE A 1 84 ? -11.961 -7.881 7.113 1.00 95.62 84 ILE A N 1
ATOM 665 C CA . ILE A 1 84 ? -10.549 -8.179 6.855 1.00 95.62 84 ILE A CA 1
ATOM 666 C C . ILE A 1 84 ? -9.727 -8.145 8.141 1.00 95.62 84 ILE A C 1
ATOM 668 O O . ILE A 1 84 ? -8.858 -8.991 8.311 1.00 95.62 84 ILE A O 1
ATOM 672 N N . ALA A 1 85 ? -10.022 -7.247 9.083 1.00 95.50 85 ALA A N 1
ATOM 673 C CA . ALA A 1 85 ? -9.343 -7.227 10.375 1.00 95.50 85 ALA A CA 1
ATOM 674 C C . ALA A 1 85 ? -9.559 -8.550 11.137 1.00 95.50 85 ALA A C 1
ATOM 676 O O . ALA A 1 85 ? -8.608 -9.126 11.668 1.00 95.50 85 ALA A O 1
ATOM 677 N N . SER A 1 86 ? -10.786 -9.082 11.121 1.00 94.75 86 SER A N 1
ATOM 678 C CA . SER A 1 86 ? -11.124 -10.365 11.751 1.00 94.75 86 SER A CA 1
ATOM 679 C C . SER A 1 86 ? -10.422 -11.548 11.083 1.00 94.75 86 SER A C 1
ATOM 681 O O . SER A 1 86 ? -10.009 -12.475 11.772 1.00 94.75 86 SER A O 1
ATOM 683 N N . ALA A 1 87 ? -10.219 -11.511 9.761 1.00 95.19 87 ALA A N 1
ATOM 684 C CA . ALA A 1 87 ? -9.458 -12.539 9.043 1.00 95.19 87 ALA A CA 1
ATOM 685 C C . ALA A 1 87 ? -7.971 -12.606 9.454 1.00 95.19 87 ALA A C 1
ATOM 687 O O . ALA A 1 87 ? -7.311 -13.612 9.198 1.00 95.19 87 ALA A O 1
ATOM 688 N N . TYR A 1 88 ? -7.457 -11.550 10.091 1.00 92.56 88 TYR A N 1
ATOM 689 C CA . TYR A 1 88 ? -6.112 -11.470 10.666 1.00 92.56 88 TYR A CA 1
ATOM 690 C C . TYR A 1 88 ? -6.110 -11.583 12.203 1.00 92.56 88 TYR A C 1
ATOM 692 O O . TYR A 1 88 ? -5.134 -11.190 12.841 1.00 92.56 88 TYR A O 1
ATOM 700 N N . ASP A 1 89 ? -7.193 -12.093 12.803 1.00 94.75 89 ASP A N 1
ATOM 701 C CA . ASP A 1 89 ? -7.367 -12.235 14.256 1.00 94.75 89 ASP A CA 1
ATOM 702 C C . ASP A 1 89 ? -7.189 -10.912 15.034 1.00 94.75 89 ASP A C 1
ATOM 704 O O . ASP A 1 89 ? -6.808 -10.898 16.211 1.00 94.75 89 ASP A O 1
ATOM 708 N N . ALA A 1 90 ? -7.466 -9.770 14.392 1.00 93.62 90 ALA A N 1
ATOM 709 C CA . ALA A 1 90 ? -7.417 -8.479 15.062 1.00 93.62 90 ALA A CA 1
ATOM 710 C C . ALA A 1 90 ? -8.510 -8.388 16.148 1.00 93.62 90 ALA A C 1
ATOM 712 O O . ALA A 1 90 ? -9.591 -8.969 16.004 1.00 93.62 90 ALA A O 1
ATOM 713 N N . PRO A 1 91 ? -8.281 -7.631 17.240 1.00 93.06 91 PRO A N 1
ATOM 714 C CA . PRO A 1 91 ? -9.292 -7.447 18.272 1.00 93.06 91 PRO A CA 1
ATOM 715 C C . PRO A 1 91 ? -10.602 -6.886 17.712 1.00 93.06 91 PRO A C 1
ATOM 717 O O . PRO A 1 91 ? -10.602 -6.074 16.792 1.00 93.06 91 PRO A O 1
ATOM 720 N N . GLN A 1 92 ? -11.730 -7.228 18.334 1.00 90.44 92 GLN A N 1
ATOM 721 C CA . GLN A 1 92 ? -13.019 -6.668 17.928 1.00 90.44 92 GLN A CA 1
ATOM 722 C C . GLN A 1 92 ? -13.038 -5.130 18.011 1.00 90.44 92 GLN A C 1
ATOM 724 O O . GLN A 1 92 ? -12.395 -4.509 18.875 1.00 90.44 92 GLN A O 1
ATOM 729 N N . GLY A 1 93 ? -13.825 -4.532 17.115 1.00 91.62 93 GLY A N 1
ATOM 730 C CA . GLY A 1 93 ? -14.039 -3.089 17.021 1.00 91.62 93 GLY A CA 1
ATOM 731 C C . GLY A 1 93 ? -13.043 -2.345 16.131 1.00 91.62 93 GLY A C 1
ATOM 732 O O . GLY A 1 93 ? -13.089 -1.117 16.117 1.00 91.62 93 GLY A O 1
ATOM 733 N N . MET A 1 94 ? -12.158 -3.045 15.412 1.00 95.12 94 MET A N 1
ATOM 734 C CA . MET A 1 94 ? -11.331 -2.421 14.375 1.00 95.12 94 MET A CA 1
ATOM 735 C C . MET A 1 94 ? -12.197 -2.056 13.172 1.00 95.12 94 MET A C 1
ATOM 737 O O . MET A 1 94 ? -12.784 -2.927 12.538 1.00 95.12 94 MET A O 1
ATOM 741 N N . THR A 1 95 ? -12.302 -0.762 12.903 1.00 94.75 95 THR A N 1
ATOM 742 C CA . THR A 1 95 ? -13.188 -0.180 11.883 1.00 94.75 95 THR A CA 1
ATOM 743 C C . THR A 1 95 ? -12.455 0.766 10.941 1.00 94.75 95 THR A C 1
ATOM 745 O O . THR A 1 95 ? -13.014 1.179 9.932 1.00 94.75 95 THR A O 1
ATOM 748 N N . GLU A 1 96 ? -11.195 1.073 11.235 1.00 94.00 96 GLU A N 1
ATOM 749 C CA . GLU A 1 96 ? -10.326 1.897 10.410 1.00 94.00 96 GLU A CA 1
ATOM 750 C C . GLU A 1 96 ? -9.101 1.095 9.966 1.00 94.00 96 GLU A C 1
ATOM 752 O O . GLU A 1 96 ? -8.631 0.194 10.673 1.00 94.00 96 GLU A O 1
ATOM 757 N N . MET A 1 97 ? -8.575 1.449 8.796 1.00 95.38 97 MET A N 1
ATOM 758 C CA . MET A 1 97 ? -7.370 0.865 8.226 1.00 95.38 97 MET A CA 1
ATOM 759 C C . MET A 1 97 ? -6.485 1.973 7.677 1.00 95.38 97 MET A C 1
ATOM 761 O O . MET A 1 97 ? -6.947 2.789 6.883 1.00 95.38 97 MET A O 1
ATOM 765 N N . HIS A 1 98 ? -5.220 1.960 8.078 1.00 94.81 98 HIS A N 1
ATOM 766 C CA . HIS A 1 98 ? -4.228 2.958 7.698 1.00 94.81 98 HIS A CA 1
ATOM 767 C C . HIS A 1 98 ? -2.982 2.267 7.148 1.00 94.81 98 HIS A C 1
ATOM 769 O O . HIS A 1 98 ? -2.617 1.176 7.583 1.00 94.81 98 HIS A O 1
ATOM 775 N N . PHE A 1 99 ? -2.302 2.917 6.218 1.00 94.69 99 PHE A N 1
ATOM 776 C CA . PHE A 1 99 ? -1.071 2.469 5.580 1.00 94.69 99 PHE A CA 1
ATOM 777 C C . PHE A 1 99 ? 0.097 3.358 6.013 1.00 94.69 99 PHE A C 1
ATOM 779 O O . PHE A 1 99 ? -0.085 4.518 6.394 1.00 94.69 99 PHE A O 1
ATOM 786 N N . GLU A 1 100 ? 1.311 2.805 5.968 1.00 92.62 100 GLU A N 1
ATOM 787 C CA . GLU A 1 100 ? 2.582 3.510 6.223 1.00 92.62 100 GLU A CA 1
ATOM 788 C C . GLU A 1 100 ? 2.644 4.286 7.553 1.00 92.62 100 GLU A C 1
ATOM 790 O O . GLU A 1 100 ? 3.416 5.242 7.709 1.00 92.62 100 GLU A O 1
ATOM 795 N N . GLN A 1 101 ? 1.846 3.878 8.546 1.00 91.44 101 GLN A N 1
ATOM 796 C CA . GLN A 1 101 ? 1.776 4.570 9.829 1.00 91.44 101 GLN A CA 1
ATOM 797 C C . GLN A 1 101 ? 3.077 4.409 10.605 1.00 91.44 101 GLN A C 1
ATOM 799 O O . GLN A 1 101 ? 3.636 3.318 10.716 1.00 91.44 101 GLN A O 1
ATOM 804 N N . THR A 1 102 ? 3.538 5.505 11.208 1.00 90.50 102 THR A N 1
ATOM 805 C CA . THR A 1 102 ? 4.725 5.485 12.065 1.00 90.50 102 THR A CA 1
ATOM 806 C C . THR A 1 102 ? 4.337 5.382 13.530 1.00 90.50 102 THR A C 1
ATOM 808 O O . THR A 1 102 ? 3.524 6.156 14.046 1.00 90.50 102 THR A O 1
ATOM 811 N N . ARG A 1 103 ? 4.950 4.427 14.233 1.00 88.12 103 ARG A N 1
ATOM 812 C CA . ARG A 1 103 ? 4.751 4.233 15.674 1.00 88.12 103 ARG A CA 1
ATOM 813 C C . ARG A 1 103 ? 6.084 4.352 16.408 1.00 88.12 103 ARG A C 1
ATOM 815 O O . ARG A 1 103 ? 6.970 3.533 16.174 1.00 88.12 103 ARG A O 1
ATOM 822 N N . PRO A 1 104 ? 6.270 5.368 17.276 1.00 88.69 104 PRO A N 1
ATOM 823 C CA . PRO A 1 104 ? 7.475 5.474 18.086 1.00 88.69 104 PRO A CA 1
ATOM 824 C C . PRO A 1 104 ? 7.684 4.207 18.910 1.00 88.69 104 PRO A C 1
ATOM 826 O O . PRO A 1 104 ? 6.731 3.651 19.456 1.00 88.69 104 PRO A O 1
ATOM 829 N N . THR A 1 105 ? 8.935 3.772 19.028 1.00 86.56 105 THR A N 1
ATOM 830 C CA . THR A 1 105 ? 9.289 2.635 19.881 1.00 86.56 105 THR A CA 1
ATOM 831 C C . THR A 1 105 ? 10.095 3.114 21.089 1.00 86.56 105 THR A C 1
ATOM 833 O O . THR A 1 105 ? 10.795 4.128 20.995 1.00 86.56 105 THR A O 1
ATOM 836 N N . PRO A 1 106 ? 10.063 2.384 22.220 1.00 90.12 106 PRO A N 1
ATOM 837 C CA . PRO A 1 106 ? 10.890 2.706 23.386 1.00 90.12 106 PRO A CA 1
ATOM 838 C C . PRO A 1 106 ? 12.403 2.663 23.118 1.00 90.12 106 PRO A C 1
ATOM 840 O O . PRO A 1 106 ? 13.177 3.162 23.927 1.00 90.12 106 PRO A O 1
ATOM 843 N N . LEU A 1 107 ? 12.830 2.070 21.998 1.00 87.19 107 LEU A N 1
ATOM 844 C CA . LEU A 1 107 ? 14.236 1.944 21.605 1.00 87.19 107 LEU A CA 1
ATOM 845 C C . LEU A 1 107 ? 14.825 3.251 21.042 1.00 87.19 107 LEU A C 1
ATOM 847 O O . LEU A 1 107 ? 16.036 3.340 20.847 1.00 87.19 107 LEU A O 1
ATOM 851 N N . GLY A 1 108 ? 13.990 4.268 20.796 1.00 84.38 108 GLY A N 1
ATOM 852 C CA . GLY A 1 108 ? 14.399 5.509 20.140 1.00 84.38 108 GLY A CA 1
ATOM 853 C C . GLY A 1 108 ? 14.716 5.326 18.647 1.00 84.38 108 GLY A C 1
ATOM 854 O O . GLY A 1 108 ? 14.517 4.258 18.073 1.00 84.38 108 GLY A O 1
ATOM 855 N N . GLY A 1 109 ? 15.195 6.392 17.999 1.00 86.81 109 GLY A N 1
ATOM 856 C CA . GLY A 1 109 ? 15.565 6.380 16.577 1.00 86.81 109 GLY A CA 1
ATOM 857 C C . GLY A 1 109 ? 14.419 6.710 15.614 1.00 86.81 109 GLY A C 1
ATOM 858 O O . GLY A 1 109 ? 13.440 7.358 15.986 1.00 86.81 109 GLY A O 1
ATOM 859 N N . ILE A 1 110 ? 14.578 6.313 14.346 1.00 82.88 110 ILE A N 1
ATOM 860 C CA . ILE A 1 110 ? 13.559 6.506 13.305 1.00 82.88 110 ILE A CA 1
ATOM 861 C C . ILE A 1 110 ? 12.438 5.485 13.552 1.00 82.88 110 ILE A C 1
ATOM 863 O O . ILE A 1 110 ? 12.724 4.287 13.541 1.00 82.88 110 ILE A O 1
ATOM 867 N N . PRO A 1 111 ? 11.185 5.923 13.778 1.00 86.88 111 PRO A N 1
ATOM 868 C CA . PRO A 1 111 ? 10.070 5.004 13.962 1.00 86.88 111 PRO A CA 1
ATOM 869 C C . PRO A 1 111 ? 9.905 4.059 12.763 1.00 86.88 111 PRO A C 1
ATOM 871 O O . PRO A 1 111 ? 10.049 4.511 11.623 1.00 86.88 111 PRO A O 1
ATOM 874 N N . PRO A 1 112 ? 9.584 2.772 12.988 1.00 87.06 112 PRO A N 1
ATOM 875 C CA . PRO A 1 112 ? 9.208 1.879 11.905 1.00 87.06 112 PRO A CA 1
ATOM 876 C C . PRO A 1 112 ? 7.923 2.369 11.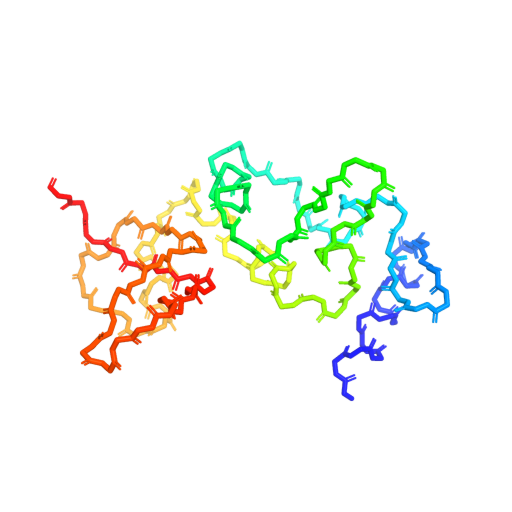233 1.00 87.06 112 PRO A C 1
ATOM 878 O O . PRO A 1 112 ? 7.041 2.937 11.885 1.00 87.06 112 PRO A O 1
ATOM 881 N N . HIS A 1 113 ? 7.839 2.106 9.934 1.00 88.12 113 HIS A N 1
ATOM 882 C CA . HIS A 1 113 ? 6.633 2.268 9.139 1.00 88.12 113 HIS A CA 1
ATOM 883 C C . HIS A 1 113 ? 5.896 0.929 9.105 1.00 88.12 113 HIS A C 1
ATOM 885 O O . HIS A 1 113 ? 6.498 -0.102 8.797 1.00 88.12 113 HIS A O 1
ATOM 891 N N . LEU A 1 114 ? 4.624 0.935 9.491 1.00 90.69 114 LEU A N 1
ATOM 892 C CA . LEU A 1 114 ? 3.754 -0.231 9.410 1.00 90.69 114 LEU A CA 1
ATOM 893 C C . LEU A 1 114 ? 3.131 -0.288 8.018 1.00 90.69 114 LEU A C 1
ATOM 895 O O . LEU A 1 114 ? 2.547 0.698 7.579 1.00 90.69 114 LEU A O 1
ATOM 899 N N . ASP A 1 115 ? 3.205 -1.447 7.362 1.00 91.19 115 ASP A N 1
ATOM 900 C CA . ASP A 1 115 ? 2.567 -1.659 6.057 1.00 91.19 115 ASP A CA 1
ATOM 901 C C . ASP A 1 115 ? 1.049 -1.413 6.135 1.00 91.19 115 ASP A C 1
ATOM 903 O O . ASP A 1 115 ? 0.476 -0.726 5.291 1.00 91.19 115 ASP A O 1
ATOM 907 N N . VAL A 1 116 ? 0.412 -1.972 7.173 1.00 94.44 116 VAL A N 1
ATOM 908 C CA . VAL A 1 116 ? -1.013 -1.824 7.487 1.00 94.44 116 VAL A CA 1
ATOM 909 C C . VAL A 1 116 ? -1.185 -1.734 8.998 1.00 94.44 116 VAL A C 1
ATOM 911 O O . VAL A 1 116 ? -0.564 -2.481 9.757 1.00 94.44 116 VAL A O 1
ATOM 914 N N . GLU A 1 117 ? -2.073 -0.852 9.430 1.00 94.50 117 GLU A N 1
ATOM 915 C CA . GLU A 1 117 ? -2.561 -0.755 10.793 1.00 94.50 117 GLU A CA 1
ATOM 916 C C . GLU A 1 117 ? -4.088 -0.805 10.806 1.00 94.50 117 GLU A C 1
ATOM 918 O O . GLU A 1 117 ? -4.746 -0.094 10.051 1.00 94.50 117 GLU A O 1
ATOM 923 N N . PHE A 1 118 ? -4.645 -1.610 11.712 1.00 95.56 118 PHE A N 1
ATOM 924 C CA . PHE A 1 118 ? -6.063 -1.574 12.049 1.00 95.56 118 PHE A CA 1
ATOM 925 C C . PHE A 1 118 ? -6.273 -0.777 13.337 1.00 95.56 118 PHE A C 1
ATOM 927 O O . PHE A 1 118 ? -5.580 -1.012 14.333 1.00 95.56 118 PHE A O 1
ATOM 934 N N . SER A 1 119 ? -7.248 0.129 13.341 1.00 93.81 119 SER A N 1
ATOM 935 C CA . SER A 1 119 ? -7.619 0.912 14.523 1.00 93.81 119 SER A CA 1
ATOM 936 C C . SER A 1 119 ? -9.126 0.954 14.751 1.00 93.81 119 SER A C 1
ATOM 938 O O . SER A 1 119 ? -9.943 0.632 13.887 1.00 93.81 119 SER A O 1
ATOM 940 N N . ARG A 1 120 ? -9.502 1.323 15.977 1.00 92.62 120 ARG A N 1
ATOM 941 C CA . ARG A 1 120 ? -10.886 1.639 16.338 1.00 92.62 120 ARG A CA 1
ATOM 942 C C . ARG A 1 120 ? -11.147 3.107 16.022 1.00 92.62 120 ARG A C 1
ATOM 944 O O . ARG A 1 120 ? -10.269 3.924 16.303 1.00 92.62 120 ARG A O 1
ATOM 951 N N . ASN A 1 121 ? -12.355 3.430 15.558 1.00 78.88 121 ASN A N 1
ATOM 952 C CA . ASN A 1 121 ? -12.847 4.810 15.564 1.00 78.88 121 ASN A CA 1
ATOM 953 C C . ASN A 1 121 ? -12.610 5.441 16.946 1.00 78.88 121 ASN A C 1
ATOM 955 O O . ASN A 1 121 ? -12.959 4.846 17.974 1.00 78.88 121 ASN A O 1
ATOM 959 N N . LYS A 1 122 ? -11.981 6.618 16.952 1.00 58.53 122 LYS A N 1
ATOM 960 C CA . LYS A 1 122 ? -11.770 7.425 18.160 1.00 58.53 122 LYS A CA 1
ATOM 961 C C . LYS A 1 122 ? -13.055 8.073 18.656 1.00 58.53 122 LYS A C 1
ATOM 963 O O . LYS A 1 122 ? -13.878 8.484 17.811 1.00 58.53 122 LYS A O 1
#

Foldseek 3Di:
DQLVVLVVVLVVVVFDDDPQQFGPDLVSLAPDPDDPQQVVQVVVADQQQCHDDPDHHLSRHSPRPLRVLCNPQVVCQPPQNQVVCVVVVHDPQFRDKHAQDFDDDPVDDGTHTDRMDTDHDD

Radius of gyration: 15.63 Å; chains: 1; bounding box: 32×31×44 Å

Sequence (122 aa):
LICNQQQAWARQRGIKFDKNGYTFSLNDNLFLPLLPEVKKEFQSGKGDELGSDGKRGKMQALHSSSALVVNVFQYWVNQDVSDIASAYDAPQGMTEMHFEQTRPTPLGGIPPHLDVEFSRNK

InterPro domains:
  IPR054333 ARP associated Restriction Endonuclease [PF22558] (6-115)